Protein AF-A4X3H9-F1 (afdb_monomer_lite)

Secondary structure (DSSP, 8-state):
-PPPHHHHHHHHT-TT--EEEETTTTEEEE--TTT-TTS-TT---SS--GGG--TT-TTEE--HHHHHHHHHHHHHHHHHHT-TTS-HHHHHHHHHHHHHHHHHHHHHHHHPPPP-----

Organism: Salinispora tropica (strain ATCC BAA-916 / DSM 44818 / JCM 13857 / NBRC 105044 / CNB-440) (NCBI:txid369723)

Structure (mmCIF, N/CA/C/O backbone):
data_AF-A4X3H9-F1
#
_entry.id   AF-A4X3H9-F1
#
loop_
_atom_site.group_PDB
_atom_site.id
_atom_site.type_symbol
_atom_site.label_atom_id
_atom_site.label_alt_id
_atom_site.label_comp_id
_atom_site.label_asym_id
_atom_site.label_entity_id
_atom_site.label_seq_id
_atom_site.pdbx_PDB_ins_code
_atom_site.Cartn_x
_atom_site.Cartn_y
_atom_site.Cartn_z
_atom_site.occupancy
_atom_site.B_iso_or_equiv
_atom_site.auth_seq_id
_atom_site.auth_comp_id
_atom_site.auth_asym_id
_atom_site.auth_atom_id
_atom_site.pdbx_PDB_model_num
ATOM 1 N N . MET A 1 1 ? 28.463 0.435 -3.894 1.00 45.97 1 MET A N 1
ATOM 2 C CA . MET A 1 1 ? 28.601 1.386 -5.025 1.00 45.97 1 MET A CA 1
ATOM 3 C C . MET A 1 1 ? 27.538 2.482 -4.896 1.00 45.97 1 MET A C 1
ATOM 5 O O . MET A 1 1 ? 26.370 2.208 -5.137 1.00 45.97 1 MET A O 1
ATOM 9 N N . ARG A 1 2 ? 27.896 3.690 -4.430 1.00 51.91 2 ARG A N 1
ATOM 10 C CA . ARG A 1 2 ? 26.948 4.819 -4.298 1.00 51.91 2 ARG A CA 1
ATOM 11 C C . ARG A 1 2 ? 26.750 5.481 -5.665 1.00 51.91 2 ARG A C 1
ATOM 13 O O . ARG A 1 2 ? 27.727 5.898 -6.278 1.00 51.91 2 ARG A O 1
ATOM 20 N N . ARG A 1 3 ? 25.506 5.570 -6.145 1.00 68.06 3 ARG A N 1
ATOM 21 C CA . ARG A 1 3 ? 25.174 6.298 -7.382 1.00 68.06 3 ARG A CA 1
ATOM 22 C C . ARG A 1 3 ? 25.255 7.802 -7.122 1.00 68.06 3 ARG A C 1
ATOM 24 O O . ARG A 1 3 ? 24.802 8.274 -6.083 1.00 68.06 3 ARG A O 1
ATOM 31 N N . THR A 1 4 ? 25.833 8.550 -8.056 1.00 81.69 4 THR A N 1
ATOM 32 C CA . THR A 1 4 ? 25.869 10.019 -7.972 1.00 81.69 4 THR A CA 1
ATOM 33 C C . THR A 1 4 ? 24.490 10.609 -8.281 1.00 81.69 4 THR A C 1
ATOM 35 O O . THR A 1 4 ? 23.698 9.994 -8.997 1.00 81.69 4 THR A O 1
ATOM 38 N N . ALA A 1 5 ? 24.196 11.82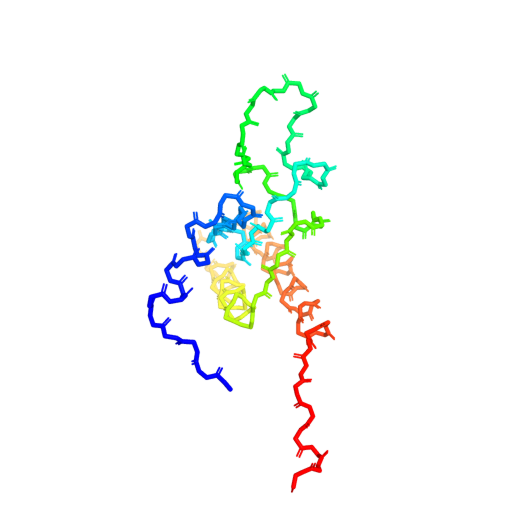0 -7.796 1.00 75.81 5 ALA A N 1
ATOM 39 C CA . ALA A 1 5 ? 22.922 12.499 -8.067 1.00 75.81 5 ALA A CA 1
ATOM 40 C C . ALA A 1 5 ? 22.623 12.624 -9.576 1.00 75.81 5 ALA A C 1
ATOM 42 O O . ALA A 1 5 ? 21.477 12.487 -9.997 1.00 75.81 5 ALA A O 1
ATOM 43 N N . ARG A 1 6 ? 23.669 12.791 -10.398 1.00 73.56 6 ARG A N 1
ATOM 44 C CA . ARG A 1 6 ? 23.577 12.823 -11.864 1.00 73.56 6 ARG A CA 1
ATOM 45 C C . ARG A 1 6 ? 23.153 11.473 -12.447 1.00 73.56 6 ARG A C 1
ATOM 47 O O . ARG A 1 6 ? 22.277 11.433 -13.297 1.00 73.56 6 ARG A O 1
ATOM 54 N N . GLN A 1 7 ? 23.732 10.375 -11.962 1.00 73.69 7 GLN A N 1
ATOM 55 C CA . GLN A 1 7 ? 23.352 9.023 -12.388 1.00 73.69 7 GLN A CA 1
ATOM 56 C C . GLN A 1 7 ? 21.924 8.666 -11.960 1.00 73.69 7 GLN A C 1
ATOM 58 O O . GLN A 1 7 ? 21.207 8.026 -12.721 1.00 73.69 7 GLN A O 1
ATOM 63 N N . ALA A 1 8 ? 21.492 9.098 -10.770 1.00 69.31 8 ALA A N 1
ATOM 64 C CA . ALA A 1 8 ? 20.101 8.955 -10.346 1.00 69.31 8 ALA A CA 1
ATOM 65 C C . ALA A 1 8 ? 19.150 9.741 -11.267 1.00 69.31 8 ALA A C 1
ATOM 67 O O . ALA A 1 8 ? 18.146 9.194 -11.710 1.00 69.31 8 ALA A O 1
ATOM 68 N N . HIS A 1 9 ? 19.504 10.980 -11.625 1.00 67.00 9 HIS A N 1
ATOM 69 C CA . HIS A 1 9 ? 18.743 11.786 -12.584 1.00 67.00 9 HIS A CA 1
ATOM 70 C C . HIS A 1 9 ? 18.651 11.139 -13.971 1.00 67.00 9 HIS A C 1
ATOM 72 O O . HIS A 1 9 ? 17.567 11.087 -14.539 1.00 67.00 9 HIS A O 1
ATOM 78 N N . SER A 1 10 ? 19.756 10.618 -14.513 1.00 70.75 10 SER A N 1
ATOM 79 C CA . SER A 1 10 ? 19.750 9.965 -15.830 1.00 70.75 10 SER A CA 1
ATOM 80 C C . SER A 1 10 ? 18.879 8.710 -15.869 1.00 70.75 10 SER A C 1
ATOM 82 O O . SER A 1 10 ? 18.244 8.464 -16.884 1.00 70.75 10 SER A O 1
ATOM 84 N N . LEU A 1 11 ? 18.806 7.946 -14.774 1.00 66.50 11 LEU A N 1
ATOM 85 C CA . LEU A 1 11 ? 17.901 6.796 -14.673 1.00 66.50 11 LEU A CA 1
ATOM 86 C C . LEU A 1 11 ? 16.430 7.220 -14.609 1.00 66.50 11 LEU A C 1
ATOM 88 O O . LEU A 1 11 ? 15.581 6.567 -15.197 1.00 66.50 11 LEU A O 1
ATOM 92 N N . LEU A 1 12 ? 16.123 8.317 -13.912 1.00 64.88 12 LEU A N 1
ATOM 93 C CA . LEU A 1 12 ? 14.764 8.866 -13.867 1.00 64.88 12 LEU A CA 1
ATOM 94 C C . LEU A 1 12 ? 14.322 9.470 -15.211 1.00 64.88 12 LEU A C 1
ATOM 96 O O . LEU A 1 12 ? 13.128 9.561 -15.470 1.00 64.88 12 LEU A O 1
ATOM 100 N N . ALA A 1 13 ? 15.273 9.898 -16.045 1.00 63.62 13 ALA A N 1
ATOM 101 C CA . ALA A 1 13 ? 15.023 10.483 -17.360 1.00 63.62 13 ALA A CA 1
ATOM 102 C C . ALA A 1 13 ? 14.996 9.452 -18.504 1.00 63.62 13 ALA A C 1
ATOM 104 O O . ALA A 1 13 ? 14.734 9.832 -19.645 1.00 63.62 13 ALA A O 1
ATOM 105 N N . ASP A 1 14 ? 15.295 8.179 -18.226 1.00 69.75 14 ASP A N 1
ATOM 106 C CA . ASP A 1 14 ? 15.331 7.119 -19.231 1.00 69.75 14 ASP A CA 1
ATOM 107 C C . ASP A 1 14 ? 13.899 6.749 -19.672 1.00 69.75 14 ASP A C 1
ATOM 109 O O . ASP A 1 14 ? 13.125 6.238 -18.861 1.00 69.75 14 ASP A O 1
ATOM 113 N N . PRO A 1 15 ? 13.529 6.942 -20.953 1.00 63.16 15 PRO A N 1
ATOM 114 C CA . PRO A 1 15 ? 12.213 6.566 -21.472 1.00 63.16 15 PRO A CA 1
ATOM 115 C C . PRO A 1 15 ? 11.932 5.056 -21.421 1.00 63.16 15 PRO A C 1
ATOM 117 O O . PRO A 1 15 ? 10.781 4.642 -21.567 1.00 63.16 15 PRO A O 1
ATOM 120 N N . ALA A 1 16 ? 12.961 4.221 -21.240 1.00 65.94 16 ALA A N 1
ATOM 121 C CA . ALA A 1 16 ? 12.812 2.793 -20.974 1.00 65.94 16 ALA A CA 1
ATOM 122 C C . ALA A 1 16 ? 12.416 2.502 -19.511 1.00 65.94 16 ALA A C 1
ATOM 124 O O . ALA A 1 16 ? 11.853 1.442 -19.231 1.00 65.94 16 ALA A O 1
ATOM 125 N N . LEU A 1 17 ? 12.650 3.439 -18.584 1.00 68.81 17 LEU A N 1
ATOM 126 C CA . LEU A 1 17 ? 12.265 3.370 -17.171 1.00 68.81 17 LEU A CA 1
ATOM 127 C C . LEU A 1 17 ? 10.996 4.196 -16.920 1.00 68.81 17 LEU A C 1
ATOM 129 O O . LEU A 1 17 ? 11.014 5.277 -16.337 1.00 68.81 17 LEU A O 1
ATOM 133 N N . ASN A 1 18 ? 9.852 3.644 -17.322 1.00 81.19 18 ASN A N 1
ATOM 134 C CA . ASN A 1 18 ? 8.543 4.263 -17.113 1.00 81.19 18 ASN A CA 1
ATOM 135 C C . ASN A 1 18 ? 8.024 4.016 -15.686 1.00 81.19 18 ASN A C 1
ATOM 137 O O . ASN A 1 18 ? 7.068 3.268 -15.478 1.00 81.19 18 ASN A O 1
ATOM 141 N N . VAL A 1 19 ? 8.668 4.609 -14.680 1.00 88.31 19 VAL A N 1
ATOM 142 C CA . VAL A 1 19 ? 8.252 4.457 -13.278 1.00 88.31 19 VAL A CA 1
ATOM 143 C C . VAL A 1 19 ? 7.286 5.569 -12.881 1.00 88.31 19 VAL A C 1
ATOM 145 O O . VAL A 1 19 ? 7.649 6.740 -12.842 1.00 88.31 19 VAL A O 1
ATOM 148 N N . PHE A 1 20 ? 6.060 5.196 -12.522 1.00 90.06 20 PHE A N 1
ATOM 149 C CA . PHE A 1 20 ? 5.053 6.122 -12.001 1.00 90.06 20 PHE A CA 1
ATOM 150 C C . PHE A 1 20 ? 4.808 5.857 -10.522 1.00 90.06 20 PHE A C 1
ATOM 152 O O . PHE A 1 20 ? 4.776 4.708 -10.095 1.00 90.06 20 PHE A O 1
ATOM 159 N N . HIS A 1 21 ? 4.585 6.901 -9.734 1.00 92.00 21 HIS A N 1
ATOM 160 C CA . HIS A 1 21 ? 4.189 6.760 -8.337 1.00 92.00 21 HIS A CA 1
ATOM 161 C C . HIS A 1 21 ? 2.676 6.930 -8.202 1.00 92.00 21 HIS A C 1
ATOM 163 O O . HIS A 1 21 ? 2.115 7.894 -8.717 1.00 92.00 21 HIS A O 1
ATOM 169 N N . ASN A 1 22 ? 2.020 6.006 -7.504 1.00 93.44 22 ASN A N 1
ATOM 170 C CA . ASN A 1 22 ? 0.627 6.133 -7.102 1.00 93.44 22 ASN A CA 1
ATOM 171 C C . ASN A 1 22 ? 0.554 6.103 -5.574 1.00 93.44 22 ASN A C 1
ATOM 173 O O . ASN A 1 22 ? 0.521 5.028 -4.972 1.00 93.44 22 ASN A O 1
ATOM 177 N N . SER A 1 23 ? 0.539 7.292 -4.970 1.00 91.44 23 SER A N 1
ATOM 178 C CA . SER A 1 23 ? 0.466 7.459 -3.517 1.00 91.44 23 SER A CA 1
ATOM 179 C C . SER A 1 23 ? -0.829 6.893 -2.940 1.00 91.44 23 SER A C 1
ATOM 181 O O . SER A 1 23 ? -0.789 6.218 -1.920 1.00 91.44 23 SER A O 1
ATOM 183 N N . GLU A 1 24 ? -1.957 7.080 -3.630 1.00 91.50 24 GLU A N 1
ATOM 184 C CA . GLU A 1 24 ? -3.274 6.599 -3.186 1.00 91.50 24 GLU A CA 1
ATOM 185 C C . GLU A 1 24 ? -3.367 5.066 -3.156 1.00 91.50 24 GLU A C 1
ATOM 187 O O . GLU A 1 24 ? -4.114 4.489 -2.364 1.00 91.50 24 GLU A O 1
ATOM 192 N N . ALA A 1 25 ? -2.606 4.389 -4.022 1.00 93.12 25 ALA A N 1
ATOM 193 C CA . ALA A 1 25 ? -2.514 2.930 -4.066 1.00 93.12 25 ALA A CA 1
ATOM 194 C C . ALA A 1 25 ? -1.258 2.369 -3.370 1.00 93.12 25 ALA A C 1
ATOM 196 O O . ALA A 1 25 ? -1.047 1.150 -3.398 1.00 93.12 25 ALA A O 1
ATOM 197 N N . PHE A 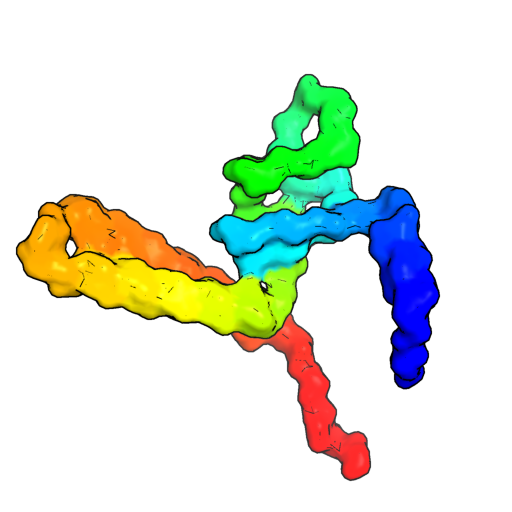1 26 ? -0.438 3.233 -2.759 1.00 96.12 26 PHE A N 1
ATOM 198 C CA . PHE A 1 26 ? 0.795 2.890 -2.045 1.00 96.12 26 PHE A CA 1
ATOM 199 C C . PHE A 1 26 ? 1.756 2.024 -2.873 1.00 96.12 26 PHE A C 1
ATOM 201 O O . PHE A 1 26 ? 2.174 0.938 -2.457 1.00 96.12 26 PHE A O 1
ATOM 208 N N . LEU A 1 27 ? 2.058 2.449 -4.102 1.00 95.44 27 LEU A N 1
ATOM 209 C CA . LEU A 1 27 ? 2.922 1.687 -5.003 1.00 95.44 27 LEU A CA 1
ATOM 210 C C . LEU A 1 27 ? 3.652 2.551 -6.024 1.00 95.44 27 LEU A C 1
ATOM 212 O O . LEU A 1 27 ? 3.181 3.608 -6.441 1.00 95.44 27 LEU A O 1
ATOM 216 N N . PHE A 1 28 ? 4.773 2.022 -6.501 1.00 94.75 28 PHE A N 1
ATOM 217 C CA . PHE A 1 28 ? 5.329 2.386 -7.793 1.00 94.75 28 PHE A CA 1
ATOM 218 C C . PHE A 1 28 ? 4.780 1.447 -8.873 1.00 94.75 28 PHE A C 1
ATOM 220 O O . PHE A 1 28 ? 4.556 0.260 -8.642 1.00 94.75 28 PHE A O 1
ATOM 227 N N . CYS A 1 29 ? 4.571 1.984 -10.066 1.00 92.62 29 CYS A N 1
ATOM 228 C CA . CYS A 1 29 ? 4.231 1.258 -11.276 1.00 92.62 29 CYS A CA 1
ATOM 229 C C . CYS A 1 29 ? 5.465 1.262 -12.175 1.00 92.62 29 CYS A C 1
ATOM 231 O O . CYS A 1 29 ? 5.790 2.302 -12.742 1.00 92.62 29 CYS A O 1
ATOM 233 N N . ASN A 1 30 ? 6.142 0.122 -12.302 1.00 91.75 30 ASN A N 1
ATOM 234 C CA . ASN A 1 30 ? 7.153 -0.080 -13.335 1.00 91.75 30 ASN A CA 1
ATOM 235 C C . ASN A 1 30 ? 6.426 -0.405 -14.644 1.00 91.75 30 ASN A C 1
ATOM 237 O O . ASN A 1 30 ? 6.113 -1.562 -14.922 1.00 91.75 30 ASN A O 1
ATOM 241 N N . TYR A 1 31 ? 6.014 0.631 -15.364 1.00 88.94 31 TYR A N 1
ATOM 242 C CA . TYR A 1 31 ? 4.995 0.519 -16.392 1.00 88.94 31 TYR A CA 1
ATOM 243 C C . TYR A 1 31 ? 5.497 -0.221 -17.634 1.00 88.94 31 TYR A C 1
ATOM 245 O O . TYR A 1 31 ? 6.189 0.332 -18.485 1.00 88.94 31 TYR A O 1
ATOM 253 N N . ASP A 1 32 ? 5.043 -1.464 -17.767 1.00 87.31 32 ASP A N 1
ATOM 254 C CA . ASP A 1 32 ? 5.024 -2.217 -19.013 1.00 87.31 32 ASP A CA 1
ATOM 255 C C . ASP A 1 32 ? 3.580 -2.285 -19.527 1.00 87.31 32 ASP A C 1
ATOM 257 O O . ASP A 1 32 ? 2.701 -2.902 -18.908 1.00 87.31 32 ASP A O 1
ATOM 261 N N . ARG A 1 33 ? 3.320 -1.643 -20.670 1.00 86.38 33 ARG A N 1
ATOM 262 C CA . ARG A 1 33 ? 1.984 -1.584 -21.280 1.00 86.38 33 ARG A CA 1
ATOM 263 C C . ARG A 1 33 ? 1.406 -2.973 -21.557 1.00 86.38 33 ARG A C 1
ATOM 265 O O . ARG A 1 33 ? 0.202 -3.150 -21.398 1.00 86.38 33 ARG A O 1
ATOM 272 N N . ALA A 1 34 ? 2.233 -3.955 -21.925 1.00 85.19 34 ALA A N 1
ATOM 273 C CA . ALA A 1 34 ? 1.770 -5.306 -22.250 1.00 85.19 34 ALA A CA 1
ATOM 274 C C . ALA A 1 34 ? 1.224 -6.061 -21.024 1.00 85.19 34 ALA A C 1
ATOM 276 O O . ALA A 1 34 ? 0.450 -7.004 -21.173 1.00 85.19 34 ALA A O 1
ATOM 277 N N . LYS A 1 35 ? 1.606 -5.636 -19.814 1.00 87.19 35 LYS A N 1
ATOM 278 C CA . LYS A 1 35 ? 1.242 -6.277 -18.538 1.00 87.19 35 LYS A CA 1
ATOM 279 C C . LYS A 1 35 ? 0.290 -5.432 -17.685 1.00 87.19 35 LYS A C 1
ATOM 281 O O . LYS A 1 35 ? -0.173 -5.876 -16.634 1.00 87.19 35 LYS A O 1
ATOM 286 N N . ALA A 1 36 ? 0.005 -4.200 -18.106 1.00 89.81 36 ALA A N 1
ATOM 287 C CA . ALA A 1 36 ? -0.751 -3.233 -17.323 1.00 89.81 36 ALA A CA 1
ATOM 288 C C . ALA A 1 36 ? -2.257 -3.553 -17.293 1.00 89.81 36 ALA A C 1
ATOM 290 O O . ALA A 1 36 ? -2.988 -3.228 -18.224 1.00 89.81 36 ALA A O 1
ATOM 291 N N . LEU A 1 37 ? -2.760 -4.067 -16.164 1.00 91.38 37 LEU A N 1
ATOM 292 C CA . LEU A 1 37 ? -4.205 -4.297 -15.961 1.00 91.38 37 LEU A CA 1
ATOM 293 C C . LEU A 1 37 ? -5.047 -3.008 -15.947 1.00 91.38 37 LEU A C 1
ATOM 295 O O . LEU A 1 37 ? -6.264 -3.057 -16.108 1.00 91.38 37 LEU A O 1
ATOM 299 N N . CYS A 1 38 ? -4.415 -1.854 -15.718 1.00 88.19 38 CYS A N 1
ATOM 300 C CA . CYS A 1 38 ? -5.083 -0.551 -15.711 1.00 88.19 38 CYS A CA 1
ATOM 301 C C . CYS A 1 38 ? -5.336 0.009 -17.119 1.00 88.19 38 CYS A C 1
ATOM 303 O O . CYS A 1 38 ? -6.051 1.004 -17.254 1.00 88.19 38 CYS A O 1
ATOM 305 N N . HIS A 1 39 ? -4.768 -0.605 -18.164 1.00 80.38 39 HIS A N 1
ATOM 306 C CA . HIS A 1 39 ? -4.926 -0.122 -19.526 1.00 80.38 39 HIS A CA 1
ATOM 307 C C . HIS A 1 39 ? -6.198 -0.706 -20.158 1.00 80.38 39 HIS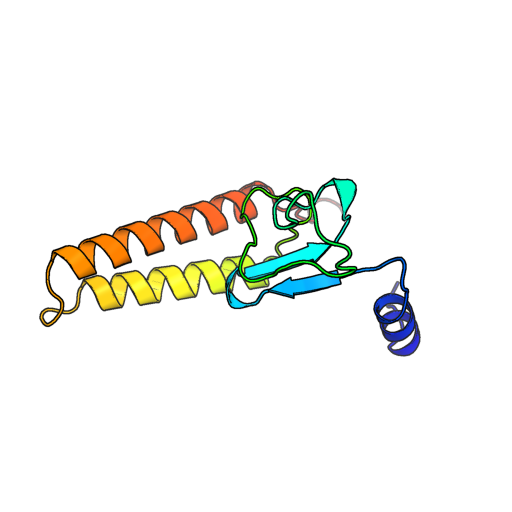 A C 1
ATOM 309 O O . HIS A 1 39 ? -6.313 -1.925 -20.296 1.00 80.38 39 HIS A O 1
ATOM 315 N N . PRO A 1 40 ? -7.164 0.119 -20.599 1.00 64.81 40 PRO A N 1
ATOM 316 C CA . PRO A 1 40 ? -8.255 -0.380 -21.421 1.00 64.81 40 PRO A CA 1
ATOM 317 C C . PRO A 1 40 ? -7.685 -0.856 -22.761 1.00 64.81 40 PRO A C 1
ATOM 319 O O . PRO A 1 40 ? -6.857 -0.167 -23.361 1.00 64.81 40 PRO A O 1
ATOM 322 N N . SER A 1 41 ? -8.151 -2.000 -23.261 1.00 62.16 41 SER A N 1
ATOM 323 C CA . SER A 1 41 ? -7.663 -2.681 -24.475 1.00 62.16 41 SER A CA 1
ATOM 324 C C . SER A 1 41 ? -7.795 -1.874 -25.785 1.00 62.16 41 SER A C 1
ATOM 326 O O . SER A 1 41 ? -7.592 -2.426 -26.860 1.00 62.16 41 SER A O 1
ATOM 328 N N . ARG A 1 42 ? -8.199 -0.593 -25.733 1.00 53.78 42 ARG A N 1
ATOM 329 C CA . ARG A 1 42 ? -8.652 0.211 -26.885 1.00 53.78 42 ARG A CA 1
ATOM 330 C C . ARG A 1 42 ? -8.182 1.680 -26.890 1.00 53.78 42 ARG A C 1
ATOM 332 O O . ARG A 1 42 ? -8.804 2.497 -27.557 1.00 53.78 42 ARG A O 1
ATOM 339 N N . GLY A 1 43 ? -7.136 2.051 -26.145 1.00 59.72 43 GLY A N 1
ATOM 340 C CA . GLY A 1 43 ? -6.647 3.443 -26.084 1.00 59.72 43 GLY A CA 1
ATOM 341 C C . GLY A 1 43 ? -5.225 3.623 -26.621 1.00 59.72 43 GLY A C 1
ATOM 342 O O . GLY A 1 43 ? -4.361 2.794 -26.346 1.00 59.72 43 GLY A O 1
ATOM 343 N N . ALA A 1 44 ? -4.964 4.730 -27.324 1.00 64.38 44 ALA A N 1
ATOM 344 C CA . ALA A 1 44 ? -3.628 5.152 -27.771 1.00 64.38 44 ALA A CA 1
ATOM 345 C C . ALA A 1 44 ? -2.772 5.790 -26.651 1.00 64.38 44 ALA A C 1
ATOM 347 O O . ALA A 1 44 ? -1.709 6.337 -26.929 1.00 64.38 44 ALA A O 1
ATOM 348 N N . GLN A 1 45 ? -3.236 5.746 -25.395 1.00 68.62 45 GLN A N 1
ATOM 349 C CA . GLN A 1 45 ? -2.523 6.327 -24.259 1.00 68.62 45 GLN A CA 1
ATOM 350 C C . GLN A 1 45 ? -1.135 5.689 -24.100 1.00 68.62 45 GLN A C 1
ATOM 352 O O . GLN A 1 45 ? -0.990 4.467 -24.100 1.00 68.62 45 GLN A O 1
ATOM 357 N N . SER A 1 46 ? -0.116 6.530 -23.945 1.00 73.75 46 SER A N 1
ATOM 358 C CA . SER A 1 46 ? 1.265 6.115 -23.683 1.00 73.75 46 SER A CA 1
ATOM 359 C C . SER A 1 46 ? 1.571 5.954 -22.189 1.00 73.75 46 SER A C 1
ATOM 361 O O . SER A 1 46 ? 2.642 5.465 -21.848 1.00 73.75 46 SER A O 1
ATOM 363 N N . THR A 1 47 ? 0.639 6.311 -21.299 1.00 78.19 47 THR A N 1
ATOM 364 C CA . THR A 1 47 ? 0.809 6.313 -19.836 1.00 78.19 47 THR A CA 1
ATOM 365 C C . THR A 1 47 ? -0.294 5.512 -19.125 1.00 78.19 47 THR A C 1
ATOM 367 O O . THR A 1 47 ? -1.395 5.364 -19.667 1.00 78.19 47 THR A O 1
ATOM 370 N N . PRO A 1 48 ? -0.035 4.970 -17.917 1.00 84.06 48 PRO A N 1
ATOM 371 C CA . PRO A 1 48 ? -1.036 4.226 -17.158 1.00 84.06 48 PRO A CA 1
ATOM 372 C C . PRO A 1 48 ? -2.132 5.132 -16.582 1.00 84.06 48 PRO A C 1
ATOM 374 O O . PRO A 1 48 ? -1.875 6.247 -16.135 1.00 84.06 48 PRO A O 1
ATOM 377 N N . SER A 1 49 ? -3.350 4.595 -16.490 1.00 87.94 49 SER A N 1
ATOM 378 C CA . SER A 1 49 ? -4.464 5.207 -15.753 1.00 87.94 49 SER A CA 1
ATOM 379 C C . SER A 1 49 ? -4.327 4.854 -14.265 1.00 87.94 49 SER A C 1
ATOM 381 O O . SER A 1 49 ? -4.717 3.761 -13.844 1.00 87.94 49 SER A O 1
ATOM 383 N N . LEU A 1 50 ? -3.700 5.727 -13.466 1.00 88.31 50 LEU A N 1
ATOM 384 C CA . LEU A 1 50 ? -3.386 5.435 -12.055 1.00 88.31 50 LEU A CA 1
ATOM 385 C C . LEU A 1 50 ? -4.639 5.279 -11.172 1.00 88.31 50 LEU A C 1
ATOM 387 O O . LEU A 1 50 ? -4.622 4.502 -10.220 1.00 88.31 50 LEU A O 1
ATOM 391 N N . ASP A 1 51 ? -5.747 5.917 -11.539 1.00 88.88 51 ASP A N 1
ATOM 392 C CA . ASP A 1 51 ? -7.081 5.746 -10.946 1.00 88.88 51 ASP A CA 1
ATOM 393 C C . ASP A 1 51 ? -7.658 4.330 -11.144 1.00 88.88 51 ASP A C 1
ATOM 395 O O . ASP A 1 51 ? -8.477 3.867 -10.353 1.00 88.88 51 ASP A O 1
ATOM 399 N N . ARG A 1 52 ? -7.206 3.608 -12.178 1.00 89.12 52 ARG A N 1
ATOM 400 C CA . ARG A 1 52 ? -7.631 2.232 -12.496 1.00 89.12 52 ARG A CA 1
ATOM 401 C C . ARG A 1 52 ? -6.623 1.179 -12.049 1.00 89.12 52 ARG A C 1
ATOM 403 O O . ARG A 1 52 ? -6.689 0.031 -12.502 1.00 89.12 52 ARG A O 1
ATOM 410 N N . CYS A 1 53 ? -5.660 1.554 -11.208 1.00 91.38 53 CYS A N 1
ATOM 411 C CA . CYS A 1 53 ? -4.630 0.637 -10.744 1.00 91.38 53 CYS A CA 1
ATOM 412 C C . CYS A 1 53 ? -5.249 -0.558 -10.002 1.00 91.38 53 CYS A C 1
ATOM 414 O O . CYS A 1 53 ? -6.165 -0.412 -9.193 1.00 91.38 53 CYS A O 1
ATOM 416 N N . ARG A 1 54 ? -4.749 -1.762 -10.291 1.00 91.00 54 ARG A N 1
ATOM 417 C CA . ARG A 1 54 ? -5.182 -3.003 -9.641 1.00 91.00 54 ARG A CA 1
ATOM 418 C C . ARG A 1 54 ? -4.055 -3.520 -8.744 1.00 91.00 54 ARG A C 1
ATOM 420 O O . ARG A 1 54 ? -2.935 -3.641 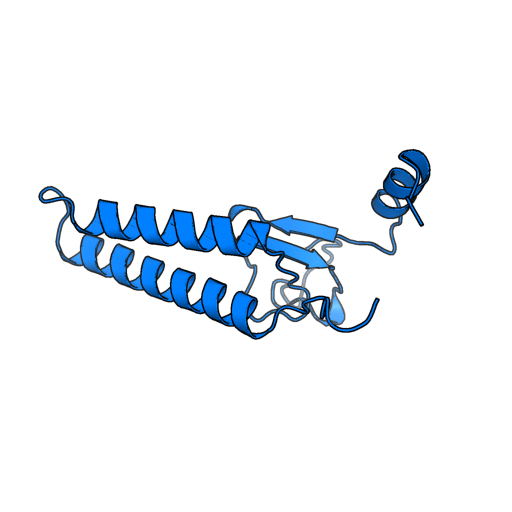-9.243 1.00 91.00 54 ARG A O 1
ATOM 427 N N . PRO A 1 55 ? -4.315 -3.869 -7.467 1.00 88.06 55 PRO A N 1
ATOM 428 C CA . PRO A 1 55 ? -3.266 -4.303 -6.539 1.00 88.06 55 PRO A CA 1
ATOM 429 C C . PRO A 1 55 ? -2.470 -5.538 -6.982 1.00 88.06 55 PRO A C 1
ATOM 431 O O . PRO A 1 55 ? -1.335 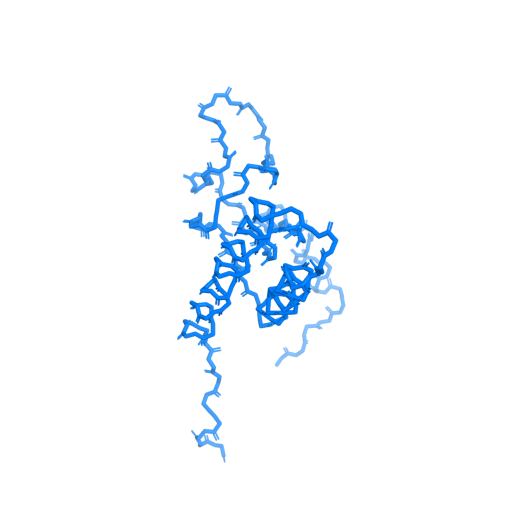-5.692 -6.543 1.00 88.06 55 PRO A O 1
ATOM 434 N N . ASN A 1 56 ? -3.060 -6.386 -7.832 1.00 90.88 56 ASN A N 1
ATOM 435 C CA . ASN A 1 56 ? -2.474 -7.606 -8.394 1.00 90.88 56 ASN A CA 1
ATOM 436 C C . ASN A 1 56 ? -1.871 -7.416 -9.803 1.00 90.88 56 ASN A C 1
ATOM 438 O O . ASN A 1 56 ? -1.592 -8.394 -10.491 1.00 90.88 56 ASN A O 1
ATOM 442 N N . CYS A 1 57 ? -1.716 -6.176 -10.273 1.00 93.62 57 CYS A N 1
ATOM 443 C CA . CYS A 1 57 ? -1.072 -5.894 -11.553 1.00 93.62 57 CYS A CA 1
ATOM 444 C C . CYS A 1 57 ? 0.429 -6.212 -11.480 1.00 93.62 57 CYS A C 1
ATOM 446 O O . CYS A 1 57 ? 1.103 -5.796 -10.542 1.00 93.62 57 CYS A O 1
ATOM 448 N N . ALA A 1 58 ? 0.972 -6.879 -12.501 1.00 93.31 58 ALA A N 1
ATOM 449 C CA . ALA A 1 58 ? 2.382 -7.281 -12.538 1.00 93.31 58 ALA A CA 1
ATOM 450 C C . ALA A 1 58 ? 3.375 -6.099 -12.562 1.00 93.31 58 ALA A C 1
ATOM 452 O O . ALA A 1 58 ? 4.552 -6.284 -12.275 1.00 93.31 58 ALA A O 1
ATOM 453 N N . ASN A 1 59 ? 2.909 -4.885 -12.874 1.00 93.19 59 ASN A N 1
ATOM 454 C CA . ASN A 1 59 ? 3.734 -3.672 -12.848 1.00 93.19 59 ASN A CA 1
ATOM 455 C C . ASN A 1 59 ? 3.901 -3.073 -11.441 1.00 93.19 59 ASN A C 1
ATOM 457 O O . ASN A 1 59 ? 4.606 -2.078 -11.284 1.00 93.19 59 ASN A O 1
ATOM 461 N N . VAL A 1 60 ? 3.217 -3.612 -10.429 1.00 94.50 60 VAL A N 1
ATOM 462 C CA . VAL A 1 60 ? 3.234 -3.068 -9.069 1.00 94.50 60 VAL A CA 1
ATOM 463 C C . VAL A 1 60 ? 4.539 -3.421 -8.369 1.00 94.50 60 VAL A C 1
ATOM 465 O O . VAL A 1 60 ? 4.861 -4.590 -8.182 1.00 94.50 60 VAL A O 1
ATOM 468 N N . ALA A 1 61 ? 5.239 -2.393 -7.903 1.00 93.75 61 ALA A N 1
ATOM 469 C CA . ALA A 1 61 ? 6.351 -2.500 -6.976 1.00 93.75 61 ALA A CA 1
ATOM 470 C C . ALA A 1 61 ? 6.010 -1.745 -5.685 1.00 93.75 61 ALA A C 1
ATOM 472 O O . ALA A 1 61 ? 5.662 -0.560 -5.708 1.00 93.75 61 ALA A O 1
ATOM 473 N N . ARG A 1 62 ? 6.113 -2.424 -4.541 1.00 94.50 62 ARG A N 1
ATOM 474 C CA . ARG A 1 62 ? 5.966 -1.809 -3.216 1.00 94.50 62 ARG A CA 1
ATOM 475 C C . ARG A 1 62 ? 7.299 -1.797 -2.489 1.00 94.50 62 ARG A C 1
ATOM 477 O O . ARG A 1 62 ? 8.143 -2.660 -2.700 1.00 94.50 62 ARG A O 1
ATOM 484 N N . THR A 1 63 ? 7.482 -0.776 -1.665 1.00 95.25 63 THR A N 1
ATOM 485 C CA . THR A 1 63 ? 8.646 -0.623 -0.794 1.00 95.25 63 THR A CA 1
ATOM 486 C C . THR A 1 63 ? 8.215 -0.817 0.655 1.00 95.25 63 THR A C 1
ATOM 488 O O . THR A 1 63 ? 7.026 -0.738 0.969 1.00 95.25 63 THR A O 1
ATOM 491 N N . ASP A 1 64 ? 9.178 -0.999 1.557 1.00 96.50 64 ASP A N 1
ATOM 492 C CA . ASP A 1 64 ? 8.890 -1.065 2.995 1.00 96.50 64 ASP A CA 1
ATOM 493 C C . ASP A 1 64 ? 8.270 0.237 3.528 1.00 96.50 64 ASP A C 1
ATOM 495 O O . ASP A 1 64 ? 7.445 0.187 4.437 1.00 96.50 64 ASP A O 1
ATOM 499 N N . VAL A 1 65 ? 8.584 1.384 2.909 1.00 96.88 65 VAL A N 1
ATOM 500 C CA . VAL A 1 65 ? 7.929 2.668 3.208 1.00 96.88 65 VAL A CA 1
ATOM 501 C C . VAL A 1 65 ? 6.447 2.617 2.844 1.00 96.88 65 VAL A C 1
ATOM 503 O O . VAL A 1 65 ? 5.611 3.036 3.639 1.00 96.88 65 VAL A O 1
ATOM 506 N N . HIS A 1 66 ? 6.099 2.062 1.679 1.00 97.50 66 HIS A N 1
ATOM 507 C CA . HIS A 1 66 ? 4.695 1.890 1.302 1.00 97.50 66 HIS A CA 1
ATOM 508 C C . HIS A 1 66 ? 3.968 0.943 2.258 1.00 97.50 66 HIS A C 1
ATOM 510 O O . HIS A 1 66 ? 2.838 1.226 2.636 1.00 97.50 66 HIS A O 1
ATOM 516 N N . ALA A 1 67 ? 4.602 -0.154 2.685 1.00 97.56 67 ALA A N 1
ATOM 517 C CA . ALA A 1 67 ? 4.003 -1.067 3.658 1.00 97.56 67 ALA A CA 1
ATOM 518 C C . ALA A 1 67 ? 3.702 -0.370 4.994 1.00 97.56 67 ALA A C 1
ATOM 520 O O . ALA A 1 67 ? 2.589 -0.497 5.494 1.00 97.56 67 ALA A O 1
ATOM 521 N N . SER A 1 68 ? 4.632 0.441 5.508 1.00 98.25 68 SER A N 1
ATOM 522 C CA . SER A 1 68 ? 4.391 1.259 6.705 1.00 98.25 68 SER A CA 1
ATOM 523 C C . SER A 1 68 ? 3.242 2.257 6.509 1.00 98.25 68 SER A C 1
ATOM 525 O O . SER A 1 68 ? 2.353 2.344 7.346 1.00 98.25 68 SER A O 1
ATOM 527 N N . GLN A 1 69 ? 3.177 2.945 5.366 1.00 98.38 69 GLN A N 1
ATOM 528 C CA . GLN A 1 69 ? 2.071 3.866 5.061 1.00 98.38 69 GLN A CA 1
ATOM 529 C C . GLN A 1 69 ? 0.710 3.156 4.963 1.00 98.38 69 GLN A C 1
ATOM 531 O O . GLN A 1 69 ? -0.313 3.701 5.387 1.00 98.38 69 GLN A O 1
ATOM 536 N N . ILE A 1 70 ? 0.683 1.938 4.414 1.00 98.31 70 ILE A N 1
ATOM 537 C CA . ILE A 1 70 ? -0.513 1.090 4.359 1.00 98.31 70 ILE A CA 1
ATOM 538 C C . ILE A 1 70 ? -0.954 0.708 5.781 1.00 98.31 70 ILE A C 1
ATOM 540 O O . ILE A 1 70 ? -2.146 0.790 6.085 1.00 98.31 70 ILE A O 1
ATOM 544 N N . GLU A 1 71 ? -0.013 0.312 6.645 1.00 98.62 71 GLU A N 1
ATOM 545 C CA . GLU A 1 71 ? -0.256 -0.029 8.056 1.00 98.62 71 GLU A CA 1
ATOM 546 C C . GLU A 1 71 ? -0.834 1.172 8.825 1.00 98.62 71 GLU A C 1
ATOM 548 O O . GLU A 1 71 ? -1.887 1.045 9.459 1.00 98.62 71 GLU A O 1
ATOM 553 N N . ASP A 1 72 ? -0.225 2.352 8.682 1.00 98.62 72 ASP A N 1
ATOM 554 C CA . ASP A 1 72 ? -0.687 3.598 9.303 1.00 98.62 72 ASP A CA 1
ATOM 555 C C . ASP A 1 72 ? -2.098 3.970 8.835 1.00 98.62 72 ASP A C 1
ATOM 557 O O . ASP A 1 72 ? -2.981 4.283 9.639 1.00 98.62 72 ASP A O 1
ATOM 561 N N . THR A 1 73 ? -2.352 3.874 7.528 1.00 98.50 73 THR A N 1
ATOM 562 C CA . THR A 1 73 ? -3.672 4.160 6.949 1.00 98.50 73 THR A CA 1
ATOM 563 C C . THR A 1 73 ? -4.721 3.167 7.454 1.00 98.50 73 THR A C 1
ATOM 565 O O . THR A 1 73 ? -5.845 3.554 7.781 1.00 98.50 73 THR A O 1
ATOM 568 N N . ALA A 1 74 ? -4.377 1.881 7.568 1.00 98.62 74 ALA A N 1
ATOM 569 C CA . ALA A 1 74 ? -5.273 0.876 8.131 1.00 98.62 74 ALA A CA 1
ATOM 570 C C . ALA A 1 74 ? -5.601 1.168 9.604 1.00 98.62 74 ALA A C 1
ATOM 572 O O . ALA A 1 74 ? -6.759 1.041 10.008 1.00 98.62 74 ALA A O 1
ATOM 573 N N . ALA A 1 75 ? -4.617 1.588 10.403 1.00 98.62 75 ALA A N 1
ATOM 574 C CA . ALA A 1 75 ? -4.831 1.981 11.794 1.00 98.62 75 ALA A CA 1
ATOM 575 C C . ALA A 1 75 ? -5.759 3.203 11.908 1.00 98.62 75 ALA A C 1
ATOM 577 O O . ALA A 1 75 ? -6.706 3.185 12.697 1.00 98.62 75 ALA A O 1
ATOM 578 N N . GLN A 1 76 ? -5.559 4.222 11.067 1.00 98.50 76 GLN A N 1
ATOM 579 C CA . GLN A 1 76 ? -6.424 5.405 11.016 1.00 98.50 76 GLN A CA 1
ATOM 580 C C . GLN A 1 76 ? -7.874 5.046 10.667 1.00 98.50 76 GLN A C 1
ATOM 582 O O . GLN A 1 76 ? -8.801 5.517 11.325 1.00 98.50 76 GLN A O 1
ATOM 587 N N . LEU A 1 77 ? -8.088 4.181 9.671 1.00 98.56 77 LEU A N 1
ATOM 588 C CA . LEU A 1 77 ? -9.431 3.733 9.285 1.00 98.56 77 LEU A CA 1
ATOM 589 C C . LEU A 1 77 ? -10.124 2.945 10.404 1.00 98.56 77 LEU A C 1
ATOM 591 O O . LEU A 1 77 ? -11.318 3.137 10.624 1.00 98.56 77 LEU A O 1
ATOM 595 N N . ARG A 1 78 ? -9.389 2.104 11.147 1.00 98.50 78 ARG A N 1
ATOM 596 C CA . ARG A 1 78 ? -9.931 1.420 12.335 1.00 98.50 78 ARG A CA 1
ATOM 597 C C . ARG A 1 78 ? -10.345 2.410 13.416 1.00 98.50 78 ARG A C 1
ATOM 599 O O . ARG A 1 78 ? -11.440 2.287 13.949 1.00 98.50 78 ARG A O 1
ATOM 606 N N . ALA A 1 79 ? -9.505 3.403 13.705 1.00 98.12 79 ALA A N 1
ATOM 607 C CA . ALA A 1 79 ? -9.827 4.432 14.690 1.00 98.12 79 ALA A CA 1
ATOM 608 C C . ALA A 1 79 ? -11.091 5.217 14.298 1.00 98.12 79 ALA A C 1
ATOM 610 O O . ALA A 1 79 ? -11.967 5.429 15.133 1.00 98.12 79 ALA A O 1
ATOM 611 N N . GLN A 1 80 ? -11.230 5.579 13.018 1.00 98.06 80 GLN A N 1
ATOM 612 C CA . GLN A 1 80 ? -12.438 6.227 12.497 1.00 98.06 80 GLN A CA 1
ATOM 613 C C . GLN A 1 80 ? -13.676 5.328 12.611 1.00 98.06 80 GLN A C 1
ATOM 615 O O . GLN A 1 80 ? -14.746 5.814 12.972 1.00 98.06 80 GLN A O 1
ATOM 620 N N . ALA A 1 81 ? -13.536 4.026 12.349 1.00 98.00 81 ALA A N 1
ATOM 621 C CA . ALA A 1 81 ? -14.629 3.062 12.467 1.00 98.00 81 ALA A CA 1
ATOM 622 C C . ALA A 1 81 ? -15.136 2.883 13.908 1.00 98.00 81 ALA A C 1
ATOM 624 O O . ALA A 1 81 ? -16.279 2.480 14.096 1.00 98.00 81 ALA A O 1
ATOM 625 N N . CYS A 1 82 ? -14.313 3.189 14.915 1.00 97.19 82 CYS A N 1
ATOM 626 C CA . CYS A 1 82 ? -14.706 3.179 16.326 1.00 97.19 82 CYS A CA 1
ATOM 627 C C . CYS A 1 82 ? -15.398 4.478 16.777 1.00 97.19 82 CYS A C 1
ATOM 629 O O . CYS A 1 82 ? -15.757 4.601 17.948 1.00 97.19 82 CYS A O 1
ATOM 631 N N . SER A 1 83 ? -15.555 5.468 15.892 1.00 96.50 83 SER A N 1
ATOM 632 C CA . SER A 1 83 ? -16.217 6.724 16.240 1.00 96.50 83 SER A CA 1
ATOM 633 C C . SER A 1 83 ? -17.700 6.487 16.556 1.00 96.50 83 SER A C 1
ATOM 635 O O . SER A 1 83 ? -18.422 5.978 15.698 1.00 96.50 83 SER A O 1
ATOM 637 N N . PRO A 1 84 ? -18.203 6.926 17.726 1.00 93.88 84 PRO A N 1
ATOM 638 C CA . PRO A 1 84 ? -19.608 6.746 18.102 1.00 93.88 84 PRO A CA 1
ATOM 639 C C . PRO A 1 84 ? -20.575 7.572 17.239 1.00 93.88 84 PRO A C 1
ATOM 641 O O . PRO A 1 84 ? -21.782 7.365 17.291 1.00 93.88 84 PRO A O 1
ATOM 644 N N . LEU A 1 85 ? -20.058 8.525 16.456 1.00 94.44 85 LEU A N 1
ATOM 645 C CA . LEU A 1 85 ? -20.841 9.379 15.559 1.00 94.44 85 LEU A CA 1
ATOM 646 C C . LEU A 1 85 ? -21.010 8.774 14.157 1.00 94.44 85 LEU A C 1
ATOM 648 O O . LEU A 1 85 ? -21.671 9.374 13.308 1.00 94.44 85 LEU A O 1
ATOM 652 N N . LEU A 1 86 ? -20.384 7.626 13.883 1.00 95.62 86 LEU A N 1
ATOM 653 C CA . LEU A 1 86 ? -20.389 7.011 12.564 1.00 95.62 86 LEU A CA 1
ATOM 654 C C . LEU A 1 86 ? -21.529 5.980 12.452 1.00 95.62 86 LEU A C 1
ATOM 656 O O . LEU A 1 86 ? -21.599 5.067 13.270 1.00 95.62 86 LEU A O 1
ATOM 660 N N . PRO A 1 87 ? -22.408 6.068 11.436 1.00 97.38 87 PRO A N 1
ATOM 661 C CA . PRO A 1 87 ? -23.406 5.034 11.178 1.00 97.38 87 PRO A CA 1
ATOM 662 C C . PRO A 1 87 ? -22.759 3.664 10.943 1.00 97.38 87 PRO A C 1
ATOM 664 O O . PRO A 1 87 ? -21.789 3.568 10.187 1.00 97.38 87 PRO A O 1
ATOM 667 N N . GLU A 1 88 ? -23.349 2.604 11.500 1.00 96.69 88 GLU A N 1
ATOM 668 C CA . GLU A 1 88 ? -22.797 1.241 11.437 1.00 96.69 88 GLU A CA 1
ATOM 669 C C . GLU A 1 88 ? -22.412 0.784 10.014 1.00 96.69 88 GLU A C 1
ATOM 671 O O . GLU A 1 88 ? -21.284 0.327 9.829 1.00 96.69 88 GLU A O 1
ATOM 676 N N . PRO A 1 89 ? -23.227 1.011 8.957 1.00 97.81 89 PRO A N 1
ATOM 677 C CA . PRO A 1 89 ? -22.846 0.599 7.602 1.00 97.81 89 PRO A CA 1
ATOM 678 C C . PRO A 1 89 ? -21.595 1.307 7.064 1.00 97.81 89 PRO A C 1
ATOM 680 O O . PRO A 1 89 ? -20.905 0.786 6.185 1.00 97.81 89 PRO A O 1
ATOM 683 N N . LEU A 1 90 ? -21.307 2.522 7.540 1.00 97.88 90 LEU A N 1
ATOM 684 C CA . LEU A 1 90 ? -20.071 3.225 7.202 1.00 97.88 90 LEU A CA 1
ATOM 685 C C . LEU A 1 90 ? -18.901 2.692 8.030 1.00 97.88 90 LEU A C 1
ATOM 687 O O . LEU A 1 90 ? -17.824 2.497 7.467 1.00 97.88 90 LEU A O 1
ATOM 691 N N . ALA A 1 91 ? -19.114 2.394 9.314 1.00 98.31 91 ALA A N 1
ATOM 692 C CA . ALA A 1 91 ? -18.110 1.758 10.163 1.00 98.31 91 ALA A CA 1
ATOM 693 C C . ALA A 1 91 ? -17.655 0.404 9.590 1.00 98.31 91 ALA A C 1
ATOM 695 O O . ALA A 1 91 ? -16.451 0.171 9.461 1.00 98.31 91 ALA A O 1
ATOM 696 N N . ASP A 1 92 ? -18.593 -0.429 9.131 1.00 98.31 92 ASP A N 1
ATOM 697 C CA . ASP A 1 92 ? -18.318 -1.688 8.428 1.00 98.31 92 ASP A CA 1
ATOM 698 C C . ASP A 1 92 ? -17.411 -1.488 7.212 1.00 98.31 92 ASP A C 1
ATOM 700 O O . ASP A 1 92 ? -16.379 -2.147 7.070 1.00 98.31 92 ASP A O 1
ATOM 704 N N . ARG A 1 93 ? -17.745 -0.527 6.342 1.00 98.38 93 ARG A N 1
ATOM 705 C CA . ARG A 1 93 ? -16.937 -0.231 5.148 1.00 98.38 93 ARG A CA 1
ATOM 706 C C . ARG A 1 93 ? -15.510 0.176 5.507 1.00 98.38 93 ARG A C 1
ATOM 708 O O . ARG A 1 93 ? -14.573 -0.239 4.822 1.00 98.38 93 ARG A O 1
ATOM 715 N N . LEU A 1 94 ? -15.332 0.977 6.559 1.00 98.56 94 LEU A N 1
ATOM 716 C CA . LEU A 1 94 ? -14.004 1.378 7.025 1.00 98.56 94 LEU A CA 1
ATOM 717 C C . LEU A 1 94 ? -13.215 0.186 7.580 1.00 98.56 94 LEU A C 1
ATOM 719 O O . LEU A 1 94 ? -12.044 0.037 7.228 1.00 98.56 94 LEU A O 1
ATOM 723 N N . ARG A 1 95 ? -13.850 -0.695 8.368 1.00 98.56 95 ARG A N 1
ATOM 724 C CA . ARG A 1 95 ? -13.222 -1.932 8.871 1.00 98.56 95 ARG A CA 1
ATOM 725 C C . ARG A 1 95 ? -12.781 -2.843 7.731 1.00 98.56 95 ARG A C 1
ATOM 727 O O . ARG A 1 95 ? -11.608 -3.205 7.672 1.00 98.56 95 ARG A O 1
ATOM 734 N N . HIS A 1 96 ? -13.661 -3.097 6.764 1.00 98.44 96 HIS A N 1
ATOM 735 C CA . HIS A 1 96 ? -13.346 -3.906 5.583 1.00 98.44 96 HIS A CA 1
ATOM 736 C C . HIS A 1 96 ? -12.168 -3.320 4.788 1.00 98.44 96 HIS A C 1
ATOM 738 O O . HIS A 1 96 ? -11.276 -4.044 4.338 1.00 98.44 96 HIS A O 1
ATOM 744 N N . LYS A 1 97 ? -12.125 -1.990 4.621 1.00 97.88 97 LYS A N 1
ATOM 745 C CA . LYS A 1 97 ? -11.002 -1.320 3.951 1.00 97.88 97 LYS A CA 1
ATOM 746 C C . LYS A 1 97 ? -9.703 -1.466 4.751 1.00 97.88 97 LYS A C 1
ATOM 748 O O . LYS A 1 97 ? -8.662 -1.753 4.162 1.00 97.88 97 LYS A O 1
ATOM 753 N N . ALA A 1 98 ? -9.752 -1.302 6.072 1.00 98.56 98 ALA A N 1
ATOM 754 C CA . ALA A 1 98 ? -8.588 -1.464 6.938 1.00 98.56 98 ALA A CA 1
ATOM 755 C C . ALA A 1 98 ? -8.041 -2.900 6.923 1.00 98.56 98 ALA A C 1
ATOM 757 O O . ALA A 1 98 ? -6.826 -3.100 6.881 1.00 98.56 98 ALA A O 1
ATOM 758 N N . GLU A 1 99 ? -8.918 -3.903 6.914 1.00 98.50 99 GLU A N 1
ATOM 759 C CA . GLU A 1 99 ? -8.549 -5.316 6.775 1.00 98.50 99 GLU A CA 1
ATOM 760 C C . GLU A 1 99 ? -7.870 -5.588 5.434 1.00 98.50 99 GLU A C 1
ATOM 762 O O . GLU A 1 99 ? -6.800 -6.198 5.395 1.00 98.50 99 GLU A O 1
ATOM 767 N N . HIS A 1 100 ? -8.435 -5.069 4.339 1.00 97.06 100 HIS A N 1
ATOM 768 C CA . HIS A 1 100 ? -7.829 -5.189 3.016 1.00 97.06 100 HIS A CA 1
ATOM 769 C C . HIS A 1 100 ? -6.411 -4.603 2.974 1.00 97.06 100 HIS A C 1
ATOM 771 O O . HIS A 1 100 ? -5.495 -5.257 2.474 1.00 97.06 100 HIS A O 1
ATOM 777 N N . LEU A 1 101 ? -6.224 -3.394 3.514 1.00 97.75 101 LEU A N 1
ATOM 778 C CA . LEU A 1 101 ? -4.914 -2.745 3.601 1.00 97.75 101 LEU A CA 1
ATOM 779 C C . LEU A 1 101 ? -3.944 -3.542 4.481 1.00 97.75 101 LEU A C 1
ATOM 781 O O . LEU A 1 101 ? -2.806 -3.771 4.090 1.00 97.75 101 LEU A O 1
ATOM 785 N N . THR A 1 102 ? -4.407 -4.043 5.624 1.00 98.25 102 THR A N 1
ATOM 786 C CA . THR A 1 102 ? -3.576 -4.856 6.528 1.00 98.25 102 THR A CA 1
ATOM 787 C C . THR A 1 102 ? -3.063 -6.113 5.836 1.00 98.25 102 THR A C 1
ATOM 789 O O . THR A 1 102 ? -1.876 -6.415 5.922 1.00 98.25 102 THR A O 1
ATOM 792 N N . ARG A 1 103 ? -3.929 -6.815 5.093 1.00 97.75 103 ARG A N 1
ATOM 793 C CA . ARG A 1 103 ? -3.514 -7.976 4.300 1.00 97.75 103 ARG A CA 1
ATOM 794 C C . ARG A 1 103 ? -2.499 -7.583 3.227 1.00 97.75 103 ARG A C 1
ATOM 796 O O . ARG A 1 103 ? -1.508 -8.273 3.055 1.00 97.75 103 ARG A O 1
ATOM 803 N N . LEU A 1 104 ? -2.706 -6.455 2.548 1.00 95.88 104 LEU A N 1
ATOM 804 C CA . LEU A 1 104 ? -1.788 -5.974 1.515 1.00 95.88 104 LEU A CA 1
ATOM 805 C C . LEU A 1 104 ? -0.385 -5.663 2.063 1.00 95.88 104 LEU A C 1
ATOM 807 O O . LEU A 1 104 ? 0.609 -5.995 1.418 1.00 95.88 104 LEU A O 1
ATOM 811 N N . ALA A 1 105 ? -0.303 -5.034 3.238 1.00 97.38 105 ALA A N 1
ATOM 812 C CA . ALA A 1 105 ? 0.967 -4.807 3.920 1.00 97.38 105 ALA A CA 1
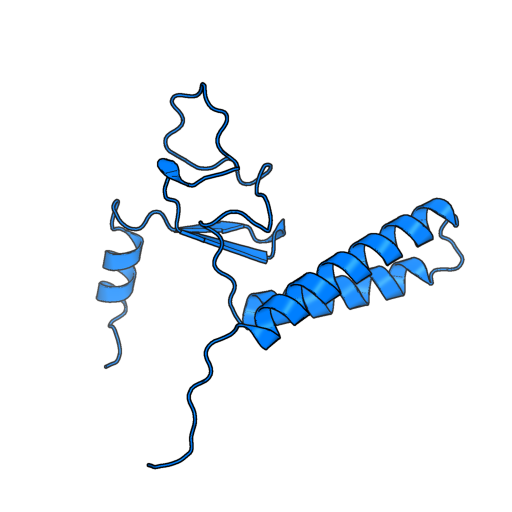ATOM 813 C C . ALA A 1 105 ? 1.610 -6.133 4.343 1.00 97.38 105 ALA A C 1
ATOM 815 O O . ALA A 1 105 ? 2.787 -6.344 4.064 1.00 97.38 105 ALA A O 1
ATOM 816 N N . ALA A 1 106 ? 0.842 -7.048 4.940 1.00 97.62 106 ALA A N 1
ATOM 817 C CA . ALA A 1 106 ? 1.337 -8.361 5.349 1.00 97.62 106 ALA A CA 1
ATOM 818 C C . ALA A 1 106 ? 1.893 -9.172 4.165 1.00 97.62 106 ALA A C 1
ATOM 820 O O . ALA A 1 106 ? 2.998 -9.703 4.266 1.00 97.62 106 ALA A O 1
ATOM 821 N N . ASP A 1 107 ? 1.186 -9.193 3.029 1.00 95.88 107 ASP A N 1
ATOM 822 C CA . ASP A 1 107 ? 1.636 -9.842 1.792 1.00 95.88 107 ASP A CA 1
ATOM 823 C C . ASP A 1 107 ? 3.004 -9.283 1.350 1.00 95.88 107 ASP A C 1
ATOM 825 O O . ASP A 1 107 ? 3.913 -10.041 1.011 1.00 95.88 107 ASP A O 1
ATOM 829 N N . HIS A 1 108 ? 3.189 -7.956 1.410 1.00 95.56 108 HIS A N 1
ATOM 830 C CA . HIS A 1 108 ? 4.483 -7.323 1.123 1.00 95.56 108 HIS A CA 1
ATOM 831 C C . HIS A 1 108 ? 5.554 -7.720 2.142 1.00 95.56 108 HIS A C 1
ATOM 833 O O . HIS A 1 108 ? 6.647 -8.118 1.754 1.00 95.56 108 HIS A O 1
ATOM 839 N N . ARG A 1 109 ? 5.258 -7.638 3.445 1.00 96.62 109 ARG A N 1
ATOM 840 C CA . ARG A 1 109 ? 6.215 -7.972 4.513 1.00 96.62 109 ARG A CA 1
ATOM 841 C C . ARG A 1 109 ? 6.696 -9.421 4.421 1.00 96.62 109 ARG A C 1
ATOM 843 O O . ARG A 1 109 ? 7.860 -9.668 4.716 1.00 96.62 109 ARG A O 1
ATOM 850 N N . ALA A 1 110 ? 5.826 -10.341 4.007 1.00 96.00 110 ALA A N 1
ATOM 851 C CA . ALA A 1 110 ? 6.150 -11.753 3.829 1.00 96.00 110 ALA A CA 1
ATOM 852 C C . ALA A 1 110 ? 6.972 -12.026 2.558 1.00 96.00 110 ALA A C 1
ATOM 854 O O . ALA A 1 110 ? 7.815 -12.917 2.560 1.00 96.00 110 ALA A O 1
ATOM 855 N N . ALA A 1 111 ? 6.733 -11.273 1.481 1.00 92.81 111 ALA A N 1
ATOM 856 C CA . ALA A 1 111 ? 7.392 -11.474 0.190 1.00 92.81 111 ALA A CA 1
ATOM 857 C C . ALA A 1 111 ? 8.620 -10.573 -0.044 1.00 92.81 111 ALA A C 1
ATOM 859 O O . ALA A 1 111 ? 9.290 -10.711 -1.071 1.00 92.81 111 ALA A O 1
ATOM 860 N N . ARG A 1 112 ? 8.908 -9.619 0.854 1.00 92.25 112 ARG A N 1
ATOM 861 C CA . ARG A 1 112 ? 10.038 -8.694 0.690 1.00 92.25 112 ARG A CA 1
ATOM 862 C C . ARG A 1 112 ? 11.367 -9.444 0.752 1.00 92.25 112 ARG A C 1
ATOM 864 O O . ARG A 1 112 ? 11.558 -10.338 1.569 1.00 92.25 112 ARG A O 1
ATOM 871 N N . ILE A 1 113 ? 12.310 -9.013 -0.077 1.00 89.62 113 ILE A N 1
ATOM 872 C CA . ILE A 1 113 ? 13.691 -9.492 -0.023 1.00 89.62 113 ILE A CA 1
ATOM 873 C C . ILE A 1 113 ? 14.393 -8.760 1.124 1.00 89.62 113 ILE A C 1
ATOM 875 O O . ILE A 1 113 ? 14.500 -7.532 1.096 1.00 89.62 113 ILE A O 1
ATOM 879 N N . THR A 1 114 ? 14.865 -9.501 2.122 1.00 85.50 114 THR A N 1
ATOM 880 C CA . THR A 1 114 ? 15.750 -9.001 3.181 1.00 85.50 114 THR A CA 1
ATOM 881 C C . THR A 1 114 ? 17.194 -9.364 2.861 1.00 85.50 114 THR A C 1
ATOM 883 O O . THR A 1 114 ? 17.454 -10.367 2.202 1.00 85.50 114 THR A O 1
ATOM 886 N N . VAL A 1 115 ? 18.141 -8.530 3.286 1.00 79.19 115 VAL A N 1
ATOM 887 C CA . VAL A 1 115 ? 19.555 -8.914 3.272 1.00 79.19 115 VAL A CA 1
ATOM 888 C C . VAL A 1 115 ? 19.782 -9.717 4.547 1.00 79.19 115 VAL A C 1
ATOM 890 O O . VAL A 1 115 ? 19.526 -9.188 5.628 1.00 79.19 115 VAL A O 1
ATOM 893 N N . ASP A 1 116 ? 20.199 -10.975 4.433 1.00 64.88 116 ASP A N 1
ATOM 894 C CA . ASP A 1 116 ? 20.636 -11.737 5.601 1.00 64.88 116 ASP A CA 1
ATOM 895 C C . ASP A 1 116 ? 21.976 -11.147 6.060 1.00 64.88 116 ASP A C 1
ATOM 897 O O . ASP A 1 116 ? 22.969 -11.198 5.337 1.00 64.88 116 ASP A O 1
ATOM 901 N N . GLU A 1 117 ? 22.004 -10.542 7.247 1.00 57.09 117 GLU A N 1
ATOM 902 C CA . GLU A 1 117 ? 23.234 -10.048 7.886 1.00 57.09 117 GLU A CA 1
ATOM 903 C C . GLU A 1 117 ? 24.026 -11.184 8.572 1.00 57.09 117 GLU A C 1
ATOM 905 O O . GLU A 1 117 ? 24.861 -10.932 9.438 1.00 57.09 117 GLU A O 1
ATOM 910 N N . GLU A 1 118 ? 23.791 -12.448 8.206 1.00 54.50 118 GLU A N 1
ATOM 911 C CA . GLU A 1 118 ? 24.590 -13.583 8.673 1.00 54.50 118 GLU A CA 1
ATOM 912 C C . GLU A 1 118 ? 25.723 -13.876 7.677 1.00 54.50 118 GLU A C 1
ATOM 914 O O . GLU A 1 118 ? 25.498 -14.386 6.580 1.00 54.50 118 GLU A O 1
ATOM 919 N N . ASN A 1 119 ? 26.952 -13.585 8.126 1.00 45.06 119 ASN A N 1
ATOM 920 C CA . ASN A 1 119 ? 28.268 -13.795 7.495 1.00 45.06 119 ASN A CA 1
ATOM 921 C C . ASN A 1 119 ? 28.862 -12.590 6.742 1.00 45.06 119 ASN A C 1
ATOM 923 O O . ASN A 1 119 ? 29.089 -12.633 5.531 1.00 45.06 119 ASN A O 1
ATOM 927 N N . SER A 1 120 ? 29.221 -11.539 7.484 1.00 41.84 120 SER A N 1
ATOM 928 C CA . SER A 1 120 ? 30.356 -10.666 7.135 1.00 41.84 120 SER A CA 1
ATOM 929 C C . SER A 1 120 ? 31.411 -10.703 8.229 1.00 41.84 120 SER A C 1
ATOM 931 O O . SER A 1 120 ? 31.011 -10.734 9.413 1.00 41.84 120 SER A O 1
#

Sequence (120 aa):
MRRTARQAHSLLADPALNVFHNSEAFLFCNYDRAKALCHPSRGAQSTPSLDRCRPNCANVARTDVHASQIEDTAAQLRAQACSPLLPEPLADRLRHKAEHLTRLAADHRAARITVDEENS

Radius of gyration: 18.21 Å; chains: 1; bounding box: 54×27×46 Å

pLDDT: mean 86.56, std 14.29, range [41.84, 98.62]

Foldseek 3Di:
DDDDPVRVVVLVVDPQQQWDDDVVLLWIFSDDPVQFPQDDPDDPDPHGPSVSHDLPGPRTDHDLVSLVVLLVQLVVLQVVLPDPPDDPVSSVVSNVSSVVSNVSSVVCVVPPDDDPPPDD